Protein AF-A0A6N7AN14-F1 (afdb_monomer)

Secondary structure (DSSP, 8-state):
---S-SS-EEEEEEEEEEEEEETTEEEEEEEEEEEEEEEEE---SS-EEEEE-TTT--S--TTT-EEEEHHHHHHHHHHHT----EEEEPPPEEEEEEEEEEEEEE--

Nearest PDB structures (foldseek):
  1qyn-assembly1_C  TM=4.435E-01  e=6.051E+00  Escherichia coli
  7oha-assembly1_M  TM=3.543E-01  e=7.139E+00  Saccharomyces cerevisiae
  1ozb-assembly2_G  TM=2.746E-01  e=2.955E+00  Haemophilus influenzae
  1k3e-assembly2_B-2  TM=1.773E-01  e=4.593E+00  Escherichia coli O157:H7

Radius of gyration: 22.71 Å; Cα contacts (8 Å, |Δi|>4): 192; chains: 1; bounding box: 59×20×55 Å

Structure (mmCIF, N/CA/C/O backbone):
data_AF-A0A6N7AN14-F1
#
_entry.id   AF-A0A6N7AN14-F1
#
loop_
_atom_site.group_PDB
_atom_site.id
_atom_site.type_symbol
_atom_site.label_atom_id
_atom_site.label_alt_id
_atom_site.label_comp_id
_atom_site.label_asym_id
_atom_site.label_entity_id
_atom_site.label_seq_id
_atom_site.pdbx_PDB_ins_code
_atom_site.Cartn_x
_atom_site.Cartn_y
_atom_site.Cartn_z
_atom_site.occupancy
_atom_site.B_iso_or_equiv
_atom_site.auth_seq_id
_atom_site.auth_comp_id
_atom_site.auth_asym_id
_atom_site.auth_atom_id
_atom_site.pdbx_PDB_model_num
ATOM 1 N N . MET A 1 1 ? 16.913 10.770 -10.596 1.00 35.47 1 MET A N 1
ATOM 2 C CA . MET A 1 1 ? 15.940 9.722 -10.233 1.00 35.47 1 MET A CA 1
ATOM 3 C C . MET A 1 1 ? 14.591 10.394 -10.066 1.00 35.47 1 MET A C 1
ATOM 5 O O . MET A 1 1 ? 14.415 11.106 -9.089 1.00 35.47 1 MET A O 1
ATOM 9 N N . SER A 1 2 ? 13.683 10.256 -11.031 1.00 43.38 2 SER A N 1
ATOM 10 C CA . SER A 1 2 ? 12.261 10.515 -10.792 1.00 43.38 2 SER A CA 1
ATOM 11 C C . SER A 1 2 ? 11.681 9.216 -10.244 1.00 43.38 2 SER A C 1
ATOM 13 O O . SER A 1 2 ? 11.605 8.234 -10.979 1.00 43.38 2 SER A O 1
ATOM 15 N N . GLY A 1 3 ? 11.381 9.161 -8.947 1.00 50.69 3 GLY A N 1
ATOM 16 C CA . GLY A 1 3 ? 10.589 8.053 -8.412 1.00 50.69 3 GLY A CA 1
ATOM 17 C C . GLY A 1 3 ? 9.170 8.131 -8.974 1.00 50.69 3 GLY A C 1
ATOM 18 O O . GLY A 1 3 ? 8.677 9.236 -9.216 1.00 50.69 3 GLY A O 1
ATOM 19 N N . ALA A 1 4 ? 8.523 6.984 -9.188 1.00 55.62 4 ALA A N 1
ATOM 20 C CA . ALA A 1 4 ? 7.066 6.951 -9.220 1.00 55.62 4 ALA A CA 1
ATOM 21 C C . ALA A 1 4 ? 6.605 7.379 -7.828 1.00 55.62 4 ALA A C 1
ATOM 23 O O . ALA A 1 4 ? 6.753 6.639 -6.865 1.00 55.62 4 ALA A O 1
ATOM 24 N N . PHE A 1 5 ? 6.221 8.645 -7.718 1.00 58.09 5 PHE A N 1
ATOM 25 C CA . PHE A 1 5 ? 5.473 9.189 -6.587 1.00 58.09 5 PHE A CA 1
ATOM 26 C C . PHE A 1 5 ? 4.313 10.045 -7.109 1.00 58.09 5 PHE A C 1
ATOM 28 O O . PHE A 1 5 ? 3.835 10.945 -6.424 1.00 58.09 5 PHE A O 1
ATOM 35 N N . GLY A 1 6 ? 3.909 9.827 -8.364 1.00 59.03 6 GLY A N 1
ATOM 36 C CA . GLY A 1 6 ? 2.858 10.609 -9.008 1.00 59.03 6 GLY A CA 1
ATOM 37 C C . GLY A 1 6 ? 1.459 10.152 -8.607 1.00 59.03 6 GLY A C 1
ATOM 38 O O . GLY A 1 6 ? 0.559 10.983 -8.550 1.00 59.03 6 GLY A O 1
ATOM 39 N N . ASN A 1 7 ? 1.285 8.855 -8.323 1.00 71.19 7 ASN A N 1
ATOM 40 C CA . ASN A 1 7 ? -0.028 8.252 -8.098 1.00 71.19 7 ASN A CA 1
ATOM 41 C C . ASN A 1 7 ? 0.001 7.113 -7.060 1.00 71.19 7 ASN A C 1
ATOM 43 O O . ASN A 1 7 ? -0.755 6.147 -7.159 1.00 71.19 7 ASN A O 1
ATOM 47 N N . PHE A 1 8 ? 0.881 7.221 -6.062 1.00 82.06 8 PHE A N 1
ATOM 48 C CA . PHE A 1 8 ? 0.955 6.241 -4.986 1.00 82.06 8 PHE A CA 1
ATOM 49 C C . PHE A 1 8 ? -0.278 6.308 -4.075 1.00 82.06 8 PHE A C 1
ATOM 51 O O . PHE A 1 8 ? -0.876 7.366 -3.867 1.00 82.06 8 PHE A O 1
ATOM 58 N N . ALA A 1 9 ? -0.615 5.174 -3.471 1.00 86.44 9 ALA A N 1
ATOM 59 C CA . ALA A 1 9 ? -1.661 5.059 -2.469 1.00 86.44 9 ALA A CA 1
ATOM 60 C C . ALA A 1 9 ? -1.101 4.462 -1.173 1.00 86.44 9 ALA A C 1
ATOM 62 O O . ALA A 1 9 ? -0.298 3.527 -1.194 1.00 86.44 9 ALA A O 1
ATOM 63 N N . PHE A 1 10 ? -1.548 5.009 -0.041 1.00 91.06 10 PHE A N 1
ATOM 64 C CA . PHE A 1 10 ? -1.355 4.390 1.265 1.00 91.06 10 PHE A CA 1
ATOM 65 C C . PHE A 1 10 ? -2.450 3.361 1.500 1.00 91.06 10 PHE A C 1
ATOM 67 O O . PHE A 1 10 ? -3.635 3.665 1.343 1.00 91.06 10 PHE A O 1
ATOM 74 N N . TYR A 1 11 ? -2.055 2.183 1.956 1.00 93.62 11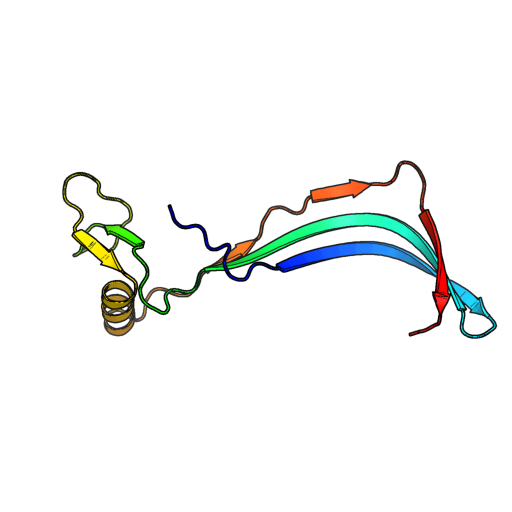 TYR A N 1
ATOM 75 C CA . TYR A 1 11 ? -2.975 1.150 2.394 1.00 93.62 11 TYR A CA 1
ATOM 76 C C . TYR A 1 11 ? -2.816 0.956 3.899 1.00 93.62 11 TYR A C 1
ATOM 78 O O . TYR A 1 11 ? -1.716 0.990 4.450 1.00 93.62 11 TYR A O 1
ATOM 86 N N . ALA A 1 12 ? -3.952 0.820 4.577 1.00 95.62 12 ALA A N 1
ATOM 87 C CA . ALA A 1 12 ? -4.017 0.565 6.005 1.00 95.62 12 ALA A CA 1
ATOM 88 C C . ALA A 1 12 ? -4.681 -0.791 6.232 1.00 95.62 12 ALA A C 1
ATOM 90 O O . ALA A 1 12 ? -5.801 -1.031 5.781 1.00 95.62 12 ALA A O 1
ATOM 91 N N . HIS A 1 13 ? -3.995 -1.651 6.977 1.00 96.31 13 HIS A N 1
ATOM 92 C CA . HIS A 1 13 ? -4.401 -3.020 7.278 1.00 96.31 13 HIS A CA 1
ATOM 93 C C . HIS A 1 13 ? -4.662 -3.139 8.781 1.00 96.31 13 HIS A C 1
ATOM 95 O O . HIS A 1 13 ? -3.748 -3.473 9.541 1.00 96.31 13 HIS A O 1
ATOM 101 N N . PRO A 1 14 ? -5.870 -2.791 9.258 1.00 96.06 14 PRO A N 1
ATOM 102 C CA . PRO A 1 14 ? -6.193 -2.874 10.673 1.00 96.06 14 PRO A CA 1
ATOM 103 C C . PRO A 1 14 ? -6.415 -4.326 11.100 1.00 96.06 14 PRO A C 1
ATOM 105 O O . PRO A 1 14 ? -7.197 -5.056 10.488 1.00 96.06 14 PRO A O 1
ATOM 108 N N . ARG A 1 15 ? -5.812 -4.725 12.221 1.00 97.38 15 ARG A N 1
ATOM 109 C CA . ARG A 1 15 ? -6.185 -5.947 12.937 1.00 97.38 15 ARG A CA 1
ATOM 110 C C . ARG A 1 15 ? -7.082 -5.581 14.108 1.00 97.38 15 ARG A C 1
ATOM 112 O O . ARG A 1 15 ? -6.630 -4.976 15.081 1.00 97.38 15 ARG A O 1
ATOM 119 N N . ALA A 1 16 ? -8.355 -5.951 14.022 1.00 96.81 16 ALA A N 1
ATOM 120 C CA . ALA A 1 16 ? -9.351 -5.610 15.029 1.00 96.81 16 ALA A CA 1
ATOM 121 C C . ALA A 1 16 ? -10.311 -6.768 15.322 1.00 96.81 16 ALA A C 1
ATOM 123 O O . ALA A 1 16 ? -10.581 -7.604 14.461 1.00 96.81 16 ALA A O 1
ATOM 124 N N . THR A 1 17 ? -10.867 -6.763 16.532 1.00 97.12 17 THR A N 1
ATOM 125 C CA . THR A 1 17 ? -12.043 -7.560 16.899 1.00 97.12 17 THR A CA 1
ATOM 126 C C . THR A 1 17 ? -13.281 -6.677 16.806 1.00 97.12 17 THR A C 1
ATOM 128 O O . THR A 1 17 ? -13.276 -5.560 17.322 1.00 97.12 17 THR A O 1
ATOM 131 N N . ILE A 1 18 ? -14.343 -7.175 16.175 1.00 96.25 18 ILE A N 1
ATOM 132 C CA . ILE A 1 18 ? -15.609 -6.453 16.003 1.00 96.25 18 ILE A CA 1
ATOM 133 C C . ILE A 1 18 ? -16.695 -7.172 16.804 1.00 96.25 18 ILE A C 1
ATOM 135 O O . ILE A 1 18 ? -16.890 -8.376 16.641 1.00 96.25 18 ILE A O 1
ATOM 139 N N . ILE A 1 19 ? -17.400 -6.434 17.662 1.00 96.81 19 ILE A N 1
ATOM 140 C CA . ILE A 1 19 ? -18.448 -6.957 18.542 1.00 96.81 19 ILE A CA 1
ATOM 141 C C . ILE A 1 19 ? -19.749 -6.187 18.275 1.00 96.81 19 ILE A C 1
ATOM 143 O O . ILE A 1 19 ? -19.800 -4.979 18.499 1.00 96.81 19 ILE A O 1
ATOM 147 N N . PRO A 1 20 ? -20.829 -6.841 17.816 1.00 95.69 20 PRO A N 1
ATOM 148 C CA . PRO A 1 20 ? -22.141 -6.207 17.741 1.00 95.69 20 PRO A CA 1
ATOM 149 C C . PRO A 1 20 ? -22.671 -5.899 19.146 1.00 95.69 20 PRO A C 1
ATOM 151 O O . PRO A 1 20 ? -22.754 -6.800 19.977 1.00 95.69 20 PRO A O 1
ATOM 154 N N . ILE A 1 21 ? -23.073 -4.652 19.401 1.00 94.56 21 ILE A N 1
ATOM 155 C CA . ILE A 1 21 ? -23.551 -4.209 20.727 1.00 94.56 21 ILE A CA 1
ATOM 156 C C . ILE A 1 21 ? -25.035 -3.799 20.739 1.00 94.56 21 ILE A C 1
ATOM 158 O O . ILE A 1 21 ? -25.535 -3.271 21.728 1.00 94.56 21 ILE A O 1
ATOM 162 N N . GLY A 1 22 ? -25.763 -4.084 19.655 1.00 89.06 22 GLY A N 1
ATOM 163 C CA . GLY A 1 22 ? -27.181 -3.743 19.491 1.00 89.06 22 GLY A CA 1
ATOM 164 C C . GLY A 1 22 ? -27.401 -2.371 18.846 1.00 89.06 22 GLY A C 1
ATOM 165 O O . GLY A 1 22 ? -26.461 -1.618 18.614 1.00 89.06 22 GLY A O 1
ATOM 166 N N . GLY A 1 23 ? -28.649 -2.066 18.475 1.00 86.25 23 GLY A N 1
ATOM 167 C CA . GLY A 1 23 ? -29.024 -0.742 17.952 1.00 86.25 23 GLY A CA 1
ATOM 168 C C . GLY A 1 23 ? -28.288 -0.295 16.678 1.00 86.25 23 GLY A C 1
ATOM 169 O O . GLY A 1 23 ? -28.057 0.896 16.516 1.00 86.25 23 GLY A O 1
ATOM 170 N N . ASN A 1 24 ? -27.904 -1.226 15.791 1.00 94.00 24 ASN A N 1
ATOM 171 C CA . ASN A 1 24 ? -27.055 -0.963 14.613 1.00 94.00 24 ASN A CA 1
ATOM 172 C C . ASN A 1 24 ? -25.669 -0.378 14.943 1.00 94.00 24 ASN A C 1
ATOM 174 O O . ASN A 1 24 ? -25.085 0.321 14.121 1.00 94.00 24 ASN A O 1
ATOM 178 N N . LEU A 1 25 ? -25.119 -0.698 16.116 1.00 96.88 25 LEU A N 1
ATOM 179 C CA . LEU A 1 2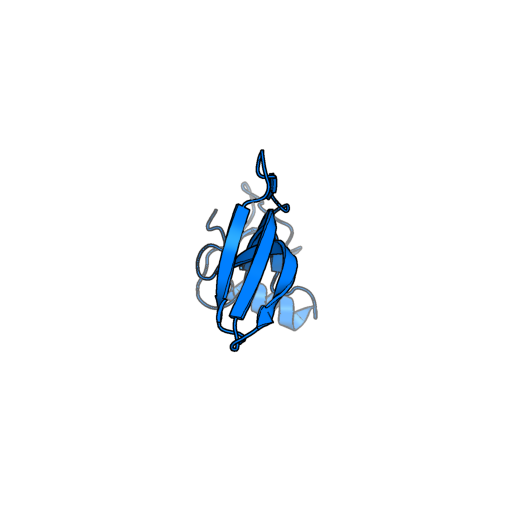5 ? -23.777 -0.294 16.523 1.00 96.88 25 LEU A CA 1
ATOM 180 C C . LEU A 1 25 ? -22.851 -1.500 16.687 1.00 96.88 25 LEU A C 1
ATOM 182 O O . LEU A 1 25 ? -23.261 -2.567 17.162 1.00 96.88 25 LEU A O 1
ATOM 186 N N . TRP A 1 26 ? -21.587 -1.301 16.326 1.00 97.31 26 TRP A N 1
ATOM 187 C CA . TRP A 1 26 ? -20.481 -2.231 16.534 1.00 97.31 26 TRP A CA 1
ATOM 188 C C . TRP A 1 26 ? -19.424 -1.585 17.438 1.00 97.31 26 TRP A C 1
ATOM 190 O O . TRP A 1 26 ? -19.003 -0.457 17.187 1.00 97.31 26 TRP A O 1
ATOM 200 N N . GLU A 1 27 ? -18.971 -2.299 18.470 1.00 97.31 27 GLU A N 1
ATOM 201 C CA . GLU A 1 27 ? -17.720 -1.988 19.170 1.00 97.31 27 GLU A CA 1
ATOM 202 C C . GLU A 1 27 ? -16.554 -2.567 18.360 1.00 97.31 27 GLU A C 1
ATOM 204 O O . GLU A 1 27 ? -16.546 -3.746 18.000 1.00 97.31 27 GLU A O 1
ATOM 209 N N . VAL A 1 28 ? -15.556 -1.734 18.084 1.00 96.94 28 VAL A N 1
ATOM 210 C CA . VAL A 1 28 ? -14.314 -2.106 17.411 1.00 96.94 28 VAL A CA 1
ATOM 211 C C . VAL A 1 28 ? -13.181 -2.037 18.425 1.00 96.94 28 VAL A C 1
ATOM 213 O O . VAL A 1 28 ? -12.955 -1.004 19.055 1.00 96.94 28 VAL A O 1
ATOM 216 N N . ILE A 1 29 ? -12.457 -3.145 18.568 1.00 97.56 29 ILE A N 1
ATOM 217 C CA . ILE A 1 29 ? -11.270 -3.274 19.414 1.00 97.56 29 ILE A CA 1
ATOM 218 C C . ILE A 1 29 ? -10.061 -3.438 18.488 1.00 97.56 29 ILE A C 1
ATOM 220 O O . ILE A 1 29 ? -9.768 -4.540 18.027 1.00 97.56 29 ILE A O 1
ATOM 224 N N . LEU A 1 30 ? -9.373 -2.338 18.196 1.00 97.38 30 LEU A N 1
ATOM 225 C CA . LEU A 1 30 ? -8.218 -2.274 17.302 1.00 97.38 30 LEU A CA 1
ATOM 226 C C . LEU A 1 30 ? -6.922 -2.628 18.049 1.00 97.38 30 LEU A C 1
ATOM 228 O O . LEU A 1 30 ? -6.629 -2.050 19.095 1.00 97.38 30 LEU A O 1
ATOM 232 N N . ILE A 1 31 ? -6.142 -3.566 17.510 1.00 97.56 31 ILE A N 1
ATOM 233 C CA . ILE A 1 31 ? -4.937 -4.127 18.146 1.00 97.56 31 ILE A CA 1
ATOM 234 C C . ILE A 1 31 ? -3.664 -3.542 17.524 1.00 97.56 31 ILE A C 1
ATOM 236 O O . ILE A 1 31 ? -2.755 -3.114 18.236 1.00 97.56 31 ILE A O 1
ATOM 240 N N . ASP A 1 32 ? -3.608 -3.506 16.196 1.00 97.75 32 ASP A N 1
ATOM 241 C CA . ASP A 1 32 ? -2.525 -2.903 15.424 1.00 97.75 32 ASP A CA 1
ATOM 242 C C . ASP A 1 32 ? -3.016 -2.466 14.043 1.00 97.75 32 ASP A C 1
ATOM 244 O O . ASP A 1 32 ? -4.120 -2.811 13.610 1.00 97.75 32 ASP A O 1
ATOM 248 N N . VAL A 1 33 ? -2.191 -1.655 13.384 1.00 97.69 33 VAL A N 1
ATOM 249 C CA . VAL A 1 33 ? -2.380 -1.243 11.995 1.00 97.69 33 VAL A CA 1
ATOM 250 C C . VAL A 1 33 ? -1.068 -1.452 11.255 1.00 97.69 33 VAL A C 1
ATOM 252 O O . VAL A 1 33 ? -0.021 -0.952 11.675 1.00 97.69 33 VAL A O 1
ATOM 255 N N . GLY A 1 34 ? -1.129 -2.196 10.156 1.00 97.56 34 GLY A N 1
ATOM 256 C CA . GLY A 1 34 ? -0.075 -2.216 9.150 1.00 97.56 34 GLY A CA 1
ATOM 257 C C . GLY A 1 34 ? -0.282 -1.093 8.140 1.00 97.56 34 GLY A C 1
ATOM 258 O O . GLY A 1 34 ? -1.414 -0.855 7.726 1.00 97.56 34 GLY A O 1
ATOM 259 N N . ILE A 1 35 ? 0.789 -0.403 7.758 1.00 96.44 35 ILE A N 1
ATOM 260 C CA . ILE A 1 35 ? 0.767 0.615 6.704 1.00 96.44 35 ILE A CA 1
ATOM 261 C C . ILE A 1 35 ? 1.815 0.261 5.657 1.00 96.44 35 ILE A C 1
ATOM 263 O O . ILE A 1 35 ? 2.980 0.043 5.995 1.00 96.44 35 ILE A O 1
ATOM 267 N N . ASP A 1 36 ? 1.404 0.237 4.400 1.00 94.75 36 ASP A N 1
ATOM 268 C CA . ASP A 1 36 ? 2.266 0.116 3.232 1.00 94.75 36 ASP A CA 1
ATOM 269 C C . ASP A 1 36 ? 1.867 1.136 2.160 1.00 94.75 36 ASP A C 1
ATOM 271 O O . ASP A 1 36 ? 0.803 1.765 2.193 1.00 94.75 36 ASP A O 1
ATOM 275 N N . ILE A 1 37 ? 2.792 1.353 1.235 1.00 91.38 37 ILE A N 1
ATOM 276 C CA . ILE A 1 37 ? 2.617 2.200 0.065 1.00 91.38 37 ILE A CA 1
ATOM 277 C C . ILE A 1 37 ? 2.647 1.295 -1.151 1.00 91.38 37 ILE A C 1
ATOM 279 O O . ILE A 1 37 ? 3.535 0.452 -1.278 1.00 91.38 37 ILE A O 1
ATOM 283 N N . PHE A 1 38 ? 1.715 1.520 -2.064 1.00 88.19 38 PHE A N 1
ATOM 284 C CA . PHE A 1 38 ? 1.751 0.935 -3.392 1.00 88.19 38 PHE A CA 1
ATOM 285 C C . PHE A 1 38 ? 1.756 2.042 -4.438 1.00 88.19 38 PHE A C 1
ATOM 287 O O . PHE A 1 38 ? 0.968 2.984 -4.357 1.00 88.19 38 PHE A O 1
ATOM 294 N N . ASP A 1 39 ? 2.644 1.912 -5.415 1.00 82.00 39 ASP A N 1
ATOM 295 C CA . ASP A 1 39 ? 2.674 2.741 -6.614 1.00 82.00 39 ASP A CA 1
ATOM 296 C C . ASP A 1 39 ? 2.819 1.845 -7.848 1.00 82.00 39 ASP A C 1
ATOM 298 O O . ASP A 1 39 ? 3.401 0.760 -7.787 1.00 82.00 39 ASP A O 1
ATOM 302 N N . VAL A 1 40 ? 2.304 2.303 -8.980 1.00 79.06 40 VAL A N 1
ATOM 303 C CA . VAL A 1 40 ? 2.553 1.696 -10.282 1.00 79.06 40 VAL A CA 1
ATOM 304 C C . VAL A 1 40 ? 3.515 2.608 -11.029 1.00 79.06 40 VAL A C 1
ATOM 306 O O . VAL A 1 40 ? 3.160 3.704 -11.457 1.00 79.06 40 VAL A O 1
ATOM 309 N N . PHE A 1 41 ? 4.752 2.147 -11.216 1.00 76.50 41 PHE A N 1
ATOM 310 C CA . PHE A 1 41 ? 5.683 2.816 -12.115 1.00 76.50 41 PHE A CA 1
ATOM 311 C C . PHE A 1 41 ? 5.276 2.503 -13.559 1.00 76.50 41 PHE A C 1
ATOM 313 O O . PHE A 1 41 ? 5.616 1.445 -14.095 1.00 76.50 41 PHE A O 1
ATOM 320 N N . GLU A 1 42 ? 4.526 3.418 -14.169 1.00 73.81 42 GLU A N 1
ATOM 321 C CA . GLU A 1 42 ? 4.096 3.328 -15.564 1.00 73.81 42 GLU A CA 1
ATOM 322 C C . GLU A 1 42 ? 5.131 3.925 -16.522 1.00 73.81 42 GLU A C 1
ATOM 324 O O . GLU A 1 42 ? 5.622 5.037 -16.319 1.00 73.81 42 GLU A O 1
ATOM 329 N N . PHE A 1 43 ? 5.398 3.238 -17.634 1.00 74.00 43 PHE A N 1
ATOM 330 C CA . PHE A 1 43 ? 6.264 3.759 -18.703 1.00 74.00 43 PHE A CA 1
ATOM 331 C C . PHE A 1 43 ? 5.466 4.504 -19.785 1.00 74.00 43 PHE A C 1
ATOM 333 O O . PHE A 1 43 ? 5.669 4.303 -20.985 1.00 74.00 43 PHE A O 1
ATOM 340 N N . ASN A 1 44 ? 4.549 5.378 -19.364 1.00 68.94 44 ASN A N 1
ATOM 341 C CA . ASN A 1 44 ? 3.681 6.176 -20.237 1.00 68.94 44 ASN A CA 1
ATOM 342 C C . ASN A 1 44 ? 4.078 7.667 -20.241 1.00 68.94 44 ASN A C 1
ATOM 344 O O . ASN A 1 44 ? 4.697 8.166 -19.305 1.00 68.94 44 ASN A O 1
ATOM 348 N N . GLY A 1 45 ? 3.728 8.407 -21.298 1.00 72.12 45 GLY A N 1
ATOM 349 C CA . GLY A 1 45 ? 4.043 9.843 -21.417 1.00 72.12 45 GLY A CA 1
ATOM 350 C C . GLY A 1 45 ? 5.524 10.150 -21.687 1.00 72.12 45 GLY A C 1
ATOM 351 O O . GLY A 1 45 ? 6.291 9.252 -22.020 1.00 72.12 45 GLY A O 1
ATOM 352 N N . ASP A 1 46 ? 5.931 11.420 -21.578 1.00 75.25 46 ASP A N 1
ATOM 353 C CA . ASP A 1 46 ? 7.328 11.844 -21.775 1.00 75.25 46 ASP A CA 1
ATOM 354 C C . ASP A 1 46 ? 8.077 11.872 -20.434 1.00 75.25 46 ASP A C 1
ATOM 356 O O . ASP A 1 46 ? 7.979 12.821 -19.655 1.00 75.25 46 ASP A O 1
ATOM 360 N N . GLN A 1 47 ? 8.801 10.792 -20.139 1.00 76.19 47 GLN A N 1
ATOM 361 C CA . GLN A 1 47 ? 9.639 10.668 -18.949 1.00 76.19 47 GLN A CA 1
ATOM 362 C C . GLN A 1 47 ? 11.053 10.268 -19.353 1.00 76.19 47 GLN A C 1
ATOM 364 O O . GLN A 1 47 ? 11.250 9.366 -20.169 1.00 76.19 47 GLN A O 1
ATOM 369 N N . TRP A 1 48 ? 12.050 10.909 -18.740 1.00 78.12 48 TRP A N 1
ATOM 370 C CA . TRP A 1 48 ? 13.442 10.488 -18.849 1.00 78.12 48 TRP A CA 1
ATOM 371 C C . TRP A 1 48 ? 13.733 9.340 -17.876 1.00 78.12 48 TRP A C 1
ATOM 373 O O . TRP A 1 48 ? 13.627 9.504 -16.663 1.00 78.12 48 TRP A O 1
ATOM 383 N N . LEU A 1 49 ? 14.147 8.195 -18.418 1.00 76.25 49 LEU A N 1
ATOM 384 C CA . LEU A 1 49 ? 14.416 6.959 -17.674 1.00 76.25 49 LEU A CA 1
ATOM 385 C C . LEU A 1 49 ? 15.896 6.786 -17.292 1.00 76.25 49 LEU A C 1
ATOM 387 O O . LEU A 1 49 ? 16.256 5.867 -16.556 1.00 76.25 49 LEU A O 1
ATOM 391 N N . GLY A 1 50 ? 16.772 7.669 -17.777 1.00 76.44 50 GLY A N 1
ATOM 392 C CA . GLY A 1 50 ? 18.215 7.617 -17.542 1.00 76.44 50 GLY A CA 1
ATOM 393 C C . GLY A 1 50 ? 19.027 7.450 -18.826 1.00 76.44 50 GLY A C 1
ATOM 394 O O . GLY A 1 50 ? 18.514 7.600 -19.936 1.00 76.44 50 GLY A O 1
ATOM 395 N N . ASN A 1 51 ? 20.321 7.177 -18.662 1.00 80.94 51 ASN A N 1
ATOM 396 C CA . ASN A 1 51 ? 21.232 6.872 -19.765 1.00 80.94 51 ASN A CA 1
ATOM 397 C C . ASN A 1 51 ? 21.485 5.369 -19.783 1.00 80.94 51 ASN A C 1
ATOM 399 O O . ASN A 1 51 ? 22.145 4.875 -18.875 1.00 80.94 51 ASN A O 1
ATOM 403 N N . TRP A 1 52 ? 20.918 4.632 -20.736 1.00 82.75 52 TRP A N 1
ATOM 404 C CA . TRP A 1 52 ? 21.006 3.162 -20.773 1.00 82.75 52 TRP A CA 1
ATOM 405 C C . TRP A 1 52 ? 21.770 2.703 -22.010 1.00 82.75 52 TRP A C 1
ATOM 407 O O . TRP A 1 52 ? 21.949 3.473 -22.956 1.00 82.75 52 TRP A O 1
ATOM 417 N N . ASN A 1 53 ? 22.209 1.447 -22.026 1.00 77.69 53 ASN A N 1
ATOM 418 C CA . ASN A 1 53 ? 22.751 0.860 -23.247 1.00 77.69 53 ASN A CA 1
ATOM 419 C C . ASN A 1 53 ? 21.613 0.671 -24.281 1.00 77.69 53 ASN A C 1
ATOM 421 O O . ASN A 1 53 ? 20.672 -0.067 -23.991 1.00 77.69 53 ASN A O 1
ATOM 425 N N . PRO A 1 54 ? 21.665 1.298 -25.475 1.00 69.06 54 PRO A N 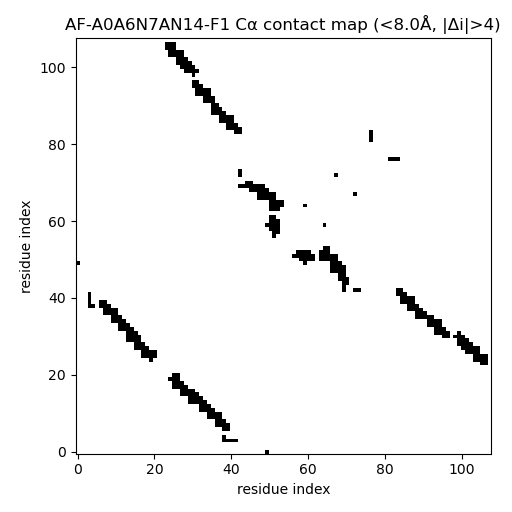1
ATOM 426 C CA . PRO A 1 54 ? 20.599 1.182 -26.476 1.00 69.06 54 PRO A CA 1
ATOM 427 C C . PRO A 1 54 ? 20.428 -0.223 -27.065 1.00 69.06 54 PRO A C 1
ATOM 429 O O . PRO A 1 54 ? 19.359 -0.519 -27.597 1.00 69.06 54 PRO A O 1
ATOM 432 N N . GLU A 1 55 ? 21.464 -1.062 -27.020 1.00 71.75 55 GLU A N 1
ATOM 433 C CA . GLU A 1 55 ? 21.428 -2.409 -27.595 1.00 71.75 55 GLU A CA 1
ATOM 434 C C . GLU A 1 55 ? 20.809 -3.414 -26.622 1.00 71.75 55 GLU A C 1
ATOM 436 O O . GLU A 1 55 ? 19.955 -4.210 -27.011 1.00 71.75 55 GLU A O 1
ATOM 441 N N . THR A 1 56 ? 21.206 -3.357 -25.347 1.00 69.81 56 THR A N 1
ATOM 442 C CA . THR A 1 56 ? 20.778 -4.334 -24.333 1.00 69.81 56 THR A CA 1
ATOM 443 C C . THR A 1 56 ? 19.618 -3.852 -23.465 1.00 69.81 56 THR A C 1
ATOM 445 O O . THR A 1 56 ? 18.952 -4.672 -22.840 1.00 69.81 56 THR A O 1
ATOM 448 N N . MET A 1 57 ? 19.342 -2.543 -23.434 1.00 68.00 57 MET A N 1
ATOM 449 C C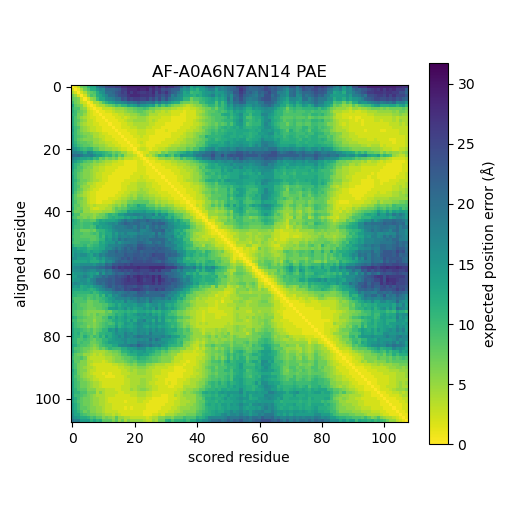A . MET A 1 57 ? 18.408 -1.901 -22.494 1.00 68.00 57 MET A CA 1
ATOM 450 C C . MET A 1 57 ? 18.695 -2.224 -21.022 1.00 68.00 57 MET A C 1
ATOM 452 O O . MET A 1 57 ? 17.815 -2.135 -20.167 1.00 68.00 57 MET A O 1
ATOM 456 N N . GLU A 1 58 ? 19.939 -2.584 -20.717 1.00 67.88 58 GLU A N 1
ATOM 457 C CA . GLU A 1 58 ? 20.421 -2.741 -19.352 1.00 67.88 58 GLU A CA 1
ATOM 458 C C . GLU A 1 58 ? 20.687 -1.360 -18.750 1.00 67.88 58 GLU A C 1
ATOM 460 O O . GLU A 1 58 ? 20.988 -0.414 -19.484 1.00 67.88 58 GLU A O 1
ATOM 465 N N . GLY A 1 59 ? 20.517 -1.269 -17.425 1.00 64.75 59 GLY A N 1
ATOM 466 C CA . GLY A 1 59 ? 20.393 -0.042 -16.634 1.00 64.75 59 GLY A CA 1
ATOM 467 C C . GLY A 1 59 ? 21.533 0.988 -16.752 1.00 64.75 59 GLY A C 1
ATOM 468 O O . GLY A 1 59 ? 22.309 0.993 -17.703 1.00 64.75 59 GLY A O 1
ATOM 469 N N . PRO A 1 60 ? 21.626 1.944 -15.812 1.00 63.84 60 PRO A N 1
ATOM 470 C CA . PRO A 1 60 ? 22.337 3.193 -16.051 1.00 63.84 60 PRO A CA 1
ATOM 471 C C . PRO A 1 60 ? 23.809 2.984 -16.439 1.00 63.84 60 PRO A C 1
ATOM 473 O O . PRO A 1 60 ? 24.639 2.588 -15.625 1.00 63.84 60 PRO A O 1
ATOM 476 N N . ASN A 1 61 ? 24.130 3.319 -17.687 1.00 69.62 61 ASN A N 1
ATOM 477 C CA . ASN A 1 61 ? 25.474 3.376 -18.234 1.00 69.62 61 ASN A CA 1
ATOM 478 C C . ASN A 1 61 ? 25.872 4.851 -18.361 1.00 69.62 61 ASN A C 1
ATOM 480 O O . ASN A 1 61 ? 25.566 5.533 -19.338 1.00 69.62 61 ASN A O 1
ATOM 484 N N . MET A 1 62 ? 26.535 5.361 -17.327 1.00 63.94 62 MET A N 1
ATOM 485 C CA . MET A 1 62 ? 26.845 6.788 -17.192 1.00 63.94 62 MET A CA 1
ATOM 486 C C . MET A 1 62 ? 27.938 7.281 -18.154 1.00 63.94 62 MET A C 1
ATOM 488 O O . MET A 1 62 ? 28.071 8.488 -18.333 1.00 63.94 62 MET A O 1
ATOM 492 N N . LEU A 1 63 ? 28.715 6.373 -18.756 1.00 68.56 63 LEU A N 1
ATOM 493 C CA . LEU A 1 63 ? 29.862 6.706 -19.609 1.00 68.56 63 LEU A CA 1
ATOM 494 C C . LEU A 1 63 ? 29.562 6.539 -21.105 1.00 68.56 63 LEU A C 1
ATOM 496 O O . LEU A 1 63 ? 30.127 7.269 -21.915 1.00 68.56 63 LEU A O 1
ATOM 500 N N . SER A 1 64 ? 28.679 5.606 -21.480 1.00 71.75 64 SER A N 1
ATOM 501 C CA . SER A 1 64 ? 28.327 5.337 -22.885 1.00 71.75 64 SER A CA 1
ATOM 502 C C . SER A 1 64 ? 26.843 5.041 -23.132 1.00 71.75 64 SER A C 1
ATOM 504 O O . SER A 1 64 ? 26.465 4.644 -24.233 1.00 71.75 64 SER A O 1
ATOM 506 N N . GLY A 1 65 ? 25.979 5.248 -22.138 1.00 73.06 65 GLY A N 1
ATOM 507 C CA . GLY A 1 65 ? 24.535 5.121 -22.306 1.00 73.06 65 GLY A CA 1
ATOM 508 C C . GLY A 1 65 ? 23.935 6.280 -23.100 1.00 73.06 65 GLY A C 1
ATOM 509 O O . GLY A 1 65 ? 24.419 7.411 -23.054 1.00 73.06 65 GLY A O 1
ATOM 510 N N . CYS A 1 66 ? 22.844 6.019 -23.814 1.00 76.12 66 CY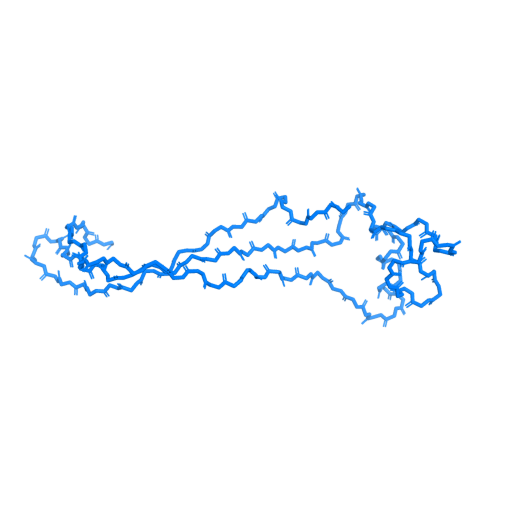S A N 1
ATOM 511 C CA . CYS A 1 66 ? 22.097 7.044 -24.529 1.00 76.12 66 CYS A CA 1
ATOM 512 C C . CYS A 1 66 ? 20.879 7.495 -23.717 1.00 76.12 66 CYS A C 1
ATOM 514 O O . CYS A 1 66 ? 20.332 6.732 -22.918 1.00 76.12 66 CYS A O 1
ATOM 516 N N . LYS A 1 67 ? 20.430 8.738 -23.939 1.00 76.88 67 LYS A N 1
ATOM 517 C CA . LYS A 1 67 ? 19.220 9.267 -23.300 1.00 76.88 67 LYS A CA 1
ATOM 518 C C . LYS A 1 67 ? 18.028 8.380 -23.662 1.00 76.88 67 LYS A C 1
ATOM 520 O O . LYS A 1 67 ? 17.591 8.365 -24.823 1.00 76.88 67 LYS A O 1
ATOM 525 N N . MET A 1 68 ? 17.506 7.688 -22.657 1.00 77.38 68 MET A N 1
ATOM 526 C CA . MET A 1 68 ? 16.316 6.861 -22.755 1.00 77.38 68 MET A CA 1
ATOM 527 C C . MET A 1 68 ? 15.128 7.585 -22.154 1.00 77.38 68 MET A C 1
ATOM 529 O O . MET A 1 68 ? 15.205 8.166 -21.072 1.00 77.38 68 MET A O 1
ATOM 533 N N . GLY A 1 69 ? 14.022 7.537 -22.878 1.00 78.81 69 GLY A N 1
ATOM 534 C CA . GLY A 1 69 ? 12.720 7.911 -22.363 1.00 78.81 69 GLY A CA 1
ATOM 535 C C . GLY A 1 69 ? 11.695 6.848 -22.714 1.00 78.81 69 GLY A C 1
ATOM 536 O O . GLY A 1 69 ? 12.002 5.901 -23.449 1.00 78.81 69 GLY A O 1
ATOM 537 N N . ASN A 1 70 ? 10.484 7.031 -22.203 1.00 81.62 70 ASN A N 1
ATOM 538 C CA . ASN A 1 70 ? 9.375 6.096 -22.384 1.00 81.62 70 ASN A CA 1
ATOM 539 C C . ASN A 1 70 ? 9.116 5.754 -23.855 1.00 81.62 70 ASN A C 1
ATOM 541 O O . ASN A 1 70 ? 8.899 4.590 -24.167 1.00 81.62 70 ASN A O 1
ATOM 545 N N . GLU A 1 71 ? 9.241 6.708 -24.783 1.00 83.25 71 GLU A N 1
ATOM 546 C CA . GLU A 1 71 ? 9.092 6.447 -26.224 1.00 83.25 71 GLU A CA 1
ATOM 547 C C . GLU A 1 71 ? 10.030 5.328 -26.717 1.00 83.25 71 GLU A C 1
ATOM 549 O O . GLU A 1 71 ? 9.586 4.329 -27.286 1.00 83.25 71 GLU A O 1
ATOM 554 N N . LYS A 1 72 ? 11.337 5.452 -26.451 1.00 81.44 72 LYS A N 1
ATOM 555 C CA . LYS A 1 72 ? 12.341 4.465 -26.882 1.00 81.44 72 LYS A CA 1
ATOM 556 C C . LYS A 1 72 ? 12.169 3.127 -26.170 1.00 81.44 72 LYS A C 1
ATOM 558 O O . LYS A 1 72 ? 12.332 2.079 -26.796 1.00 81.44 72 LYS A O 1
ATOM 563 N N . TYR A 1 73 ? 11.826 3.163 -24.882 1.00 81.62 73 TYR A N 1
ATOM 564 C CA . TYR A 1 73 ? 11.525 1.963 -24.107 1.00 81.62 73 TYR A CA 1
ATOM 565 C C . TYR A 1 73 ? 10.306 1.223 -24.675 1.00 81.62 73 TYR A C 1
ATOM 567 O O . TYR A 1 73 ? 10.372 0.017 -24.895 1.00 81.62 73 TYR A O 1
ATOM 575 N N . ASN A 1 74 ? 9.234 1.940 -25.016 1.00 83.06 74 ASN A N 1
ATOM 576 C CA . ASN A 1 74 ? 8.013 1.364 -25.577 1.00 83.06 74 ASN A CA 1
ATOM 577 C C . ASN A 1 74 ? 8.232 0.788 -26.982 1.00 83.06 74 ASN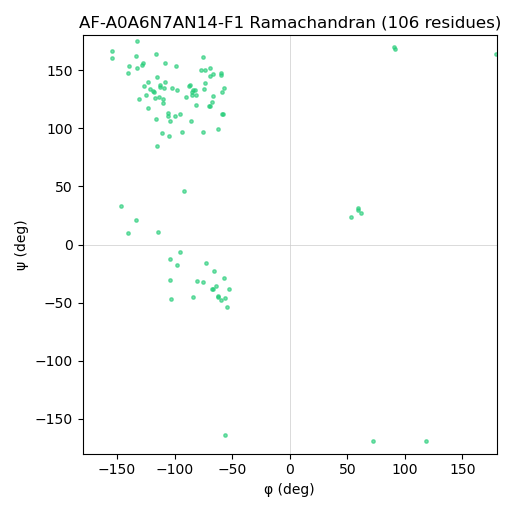 A C 1
ATOM 579 O O . ASN A 1 74 ? 7.736 -0.300 -27.289 1.00 83.06 74 ASN A O 1
ATOM 583 N N . ILE A 1 75 ? 9.047 1.443 -27.818 1.00 85.81 75 ILE A N 1
ATOM 584 C CA . ILE A 1 75 ? 9.474 0.879 -29.108 1.00 85.81 75 ILE A CA 1
ATOM 585 C C . ILE A 1 75 ? 10.231 -0.435 -28.887 1.00 85.81 75 ILE A C 1
ATOM 587 O O . ILE A 1 75 ? 9.927 -1.436 -29.536 1.00 85.81 75 ILE A O 1
ATOM 591 N N . TRP A 1 76 ? 11.188 -0.474 -27.960 1.00 84.31 76 TRP A N 1
ATOM 592 C CA . TRP A 1 76 ? 11.911 -1.706 -27.650 1.00 84.31 76 TRP A CA 1
ATOM 593 C C . TRP A 1 76 ? 10.984 -2.799 -27.098 1.00 84.31 76 TRP A C 1
ATOM 595 O O . TRP A 1 76 ? 11.028 -3.928 -27.592 1.00 84.31 76 TRP A O 1
ATOM 605 N N . ARG A 1 77 ? 10.088 -2.458 -26.163 1.00 84.69 77 ARG A N 1
ATOM 606 C CA . ARG A 1 77 ? 9.082 -3.358 -25.575 1.00 84.69 77 ARG A CA 1
ATOM 607 C C . ARG A 1 77 ? 8.200 -3.996 -26.644 1.00 84.69 77 ARG A C 1
ATOM 609 O O . ARG A 1 77 ? 8.034 -5.214 -26.639 1.00 84.69 77 ARG A O 1
ATOM 616 N N . SER A 1 78 ? 7.700 -3.206 -27.598 1.00 86.00 78 SER A N 1
ATOM 617 C CA . SER A 1 78 ? 6.864 -3.711 -28.699 1.00 86.00 78 SER A CA 1
ATOM 618 C C . SER A 1 78 ? 7.609 -4.672 -29.634 1.00 86.00 78 SER A C 1
ATOM 620 O O . SER A 1 78 ? 7.027 -5.653 -30.086 1.00 86.00 78 SER A O 1
ATOM 622 N N . ARG A 1 79 ? 8.905 -4.438 -29.885 1.00 87.94 79 ARG A N 1
ATOM 623 C CA . ARG A 1 79 ? 9.737 -5.295 -30.751 1.00 87.94 79 ARG A CA 1
ATOM 624 C C . ARG A 1 79 ? 10.139 -6.615 -30.100 1.00 87.94 79 ARG A C 1
ATOM 626 O O . ARG A 1 79 ? 10.311 -7.602 -30.804 1.00 87.94 79 ARG A O 1
ATOM 633 N N . HIS A 1 80 ? 10.315 -6.626 -28.782 1.00 83.88 80 HIS A N 1
ATOM 634 C CA . HIS A 1 80 ? 10.846 -7.787 -28.062 1.00 83.88 80 HIS A CA 1
ATOM 635 C C . HIS A 1 80 ? 9.773 -8.569 -27.298 1.00 83.88 80 HIS A C 1
ATOM 637 O O . HIS A 1 80 ? 10.062 -9.663 -26.820 1.00 83.88 80 HIS A O 1
ATOM 643 N N . GLY A 1 81 ? 8.561 -8.020 -27.147 1.00 83.12 81 GLY A N 1
ATOM 644 C CA . GLY A 1 81 ? 7.506 -8.615 -26.320 1.00 83.12 81 GLY A CA 1
ATOM 645 C C . GLY A 1 81 ? 7.898 -8.716 -24.841 1.00 83.12 81 GLY A C 1
ATOM 646 O O . GLY A 1 81 ? 7.457 -9.627 -24.145 1.00 83.12 81 GLY A O 1
ATOM 647 N N . ARG A 1 82 ? 8.781 -7.825 -24.371 1.00 80.69 82 ARG A N 1
ATOM 648 C CA . ARG A 1 82 ? 9.379 -7.828 -23.025 1.00 80.69 82 ARG A CA 1
ATOM 649 C C . ARG A 1 82 ? 9.207 -6.471 -22.353 1.00 80.69 82 ARG A C 1
ATOM 651 O O . ARG A 1 82 ? 9.126 -5.458 -23.036 1.00 80.69 82 ARG A O 1
ATOM 658 N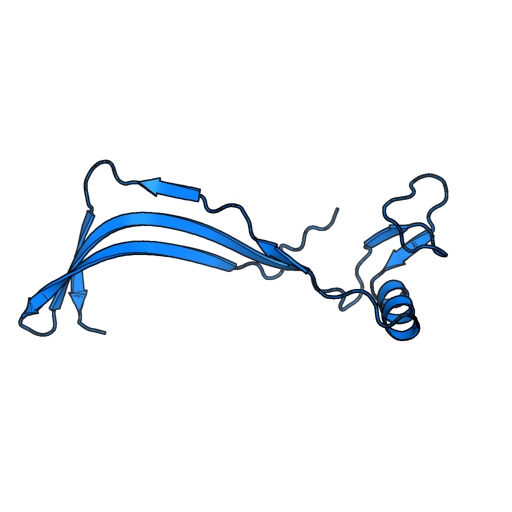 N . GLY A 1 83 ? 9.241 -6.447 -21.023 1.00 79.00 83 GLY A N 1
ATOM 659 C CA . GLY A 1 83 ? 9.025 -5.231 -20.231 1.00 79.00 83 GLY A CA 1
ATOM 660 C C . GLY A 1 83 ? 7.559 -5.035 -19.838 1.00 79.00 83 GLY A C 1
ATOM 661 O O . GLY A 1 83 ? 6.671 -5.741 -20.319 1.00 79.00 83 GLY A O 1
ATOM 662 N N . GLY A 1 84 ? 7.308 -4.097 -18.932 1.00 77.19 84 GLY A N 1
ATOM 663 C CA . GLY A 1 84 ? 6.021 -3.937 -18.260 1.00 77.19 84 GLY A CA 1
ATOM 664 C C . GLY A 1 84 ? 6.055 -2.788 -17.269 1.00 77.19 84 GLY A C 1
ATOM 665 O O . GLY A 1 84 ? 7.137 -2.334 -16.907 1.00 77.19 84 GLY A O 1
ATOM 666 N N . ASP A 1 85 ? 4.881 -2.339 -16.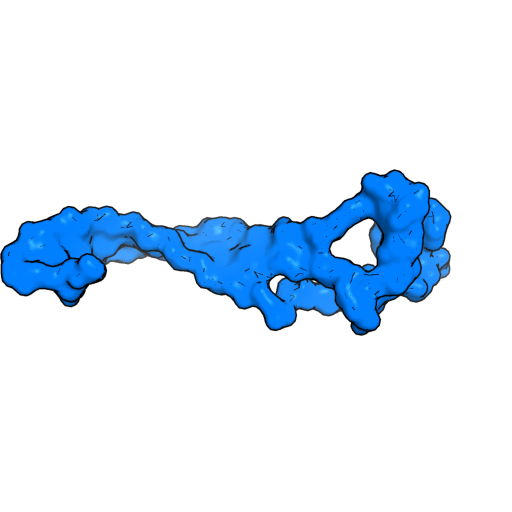844 1.00 78.44 85 ASP A N 1
ATOM 667 C CA . ASP A 1 85 ? 4.777 -1.430 -15.705 1.00 78.44 85 ASP A CA 1
ATOM 668 C C . ASP A 1 85 ? 5.149 -2.196 -14.433 1.00 78.44 85 ASP A C 1
ATOM 670 O O . ASP A 1 85 ? 4.887 -3.401 -14.324 1.00 78.44 85 ASP A O 1
ATOM 674 N N . PHE A 1 86 ? 5.791 -1.516 -13.486 1.00 78.88 86 PHE A N 1
ATOM 675 C CA . PHE A 1 86 ? 6.252 -2.154 -12.257 1.00 78.88 86 PHE A CA 1
ATOM 676 C C . PHE A 1 86 ? 5.368 -1.744 -11.085 1.00 78.88 86 PHE A C 1
ATOM 678 O O . PHE A 1 86 ? 5.414 -0.581 -10.679 1.00 78.88 86 PHE A O 1
ATOM 685 N N . PRO A 1 87 ? 4.596 -2.677 -10.500 1.00 80.94 87 PRO A N 1
ATOM 686 C CA . PRO A 1 87 ? 4.013 -2.444 -9.194 1.00 80.94 87 PRO A CA 1
ATOM 687 C C . PRO A 1 87 ? 5.141 -2.407 -8.159 1.00 80.94 87 PRO A C 1
ATOM 689 O O . PRO A 1 87 ? 5.930 -3.348 -8.037 1.00 80.94 87 PRO A O 1
ATOM 692 N N . VAL A 1 88 ? 5.228 -1.305 -7.429 1.00 82.69 88 VAL A N 1
ATOM 693 C CA . VAL A 1 88 ? 6.187 -1.092 -6.352 1.00 82.69 88 VAL A CA 1
ATOM 694 C C . VAL A 1 88 ? 5.418 -1.091 -5.045 1.00 82.69 88 VAL A C 1
ATOM 696 O O . VAL A 1 88 ? 4.522 -0.275 -4.845 1.00 82.69 88 VAL A O 1
ATOM 699 N N . TYR A 1 89 ? 5.794 -2.000 -4.155 1.00 86.44 89 TYR A N 1
ATOM 700 C CA . TYR A 1 89 ? 5.294 -2.049 -2.789 1.00 86.44 89 TYR A CA 1
ATOM 701 C C . TYR A 1 89 ? 6.404 -1.604 -1.844 1.00 86.44 89 TYR A C 1
ATOM 703 O O . TYR A 1 89 ? 7.566 -1.979 -2.027 1.00 86.44 89 TYR A O 1
ATOM 711 N N . SER A 1 90 ? 6.056 -0.825 -0.826 1.00 89.50 90 SER A N 1
ATOM 712 C CA . SER A 1 90 ? 6.921 -0.700 0.340 1.00 89.50 90 SER A CA 1
ATOM 713 C C . SER A 1 90 ? 6.824 -1.956 1.200 1.00 89.50 90 SER A C 1
ATOM 715 O O . SER A 1 90 ? 5.829 -2.681 1.166 1.00 89.50 90 SER A O 1
ATOM 717 N N . ASP A 1 91 ? 7.814 -2.155 2.063 1.00 94.19 91 ASP A N 1
ATOM 718 C CA . ASP A 1 91 ? 7.645 -3.077 3.179 1.00 94.19 91 ASP A CA 1
ATOM 719 C C . ASP A 1 91 ? 6.476 -2.624 4.067 1.00 94.19 91 ASP A C 1
ATOM 721 O O . ASP A 1 91 ? 6.241 -1.423 4.258 1.00 94.19 91 ASP A O 1
ATOM 725 N N . LEU A 1 92 ? 5.758 -3.592 4.639 1.00 95.00 92 LEU A N 1
ATOM 726 C CA . LEU A 1 92 ? 4.692 -3.329 5.598 1.00 95.00 92 LEU A CA 1
ATOM 727 C C . LEU A 1 92 ? 5.288 -2.816 6.909 1.00 95.00 92 LEU A C 1
ATOM 729 O O . LEU A 1 92 ? 6.022 -3.529 7.602 1.00 95.00 92 LEU A O 1
ATOM 733 N N . LYS A 1 93 ? 4.920 -1.598 7.308 1.00 97.25 93 LYS A N 1
ATOM 734 C CA . LYS A 1 93 ? 5.271 -1.067 8.622 1.00 97.25 93 LYS A CA 1
ATOM 735 C C . LYS A 1 93 ? 4.137 -1.311 9.606 1.00 97.25 93 LYS A C 1
ATOM 737 O O . LYS A 1 93 ? 3.081 -0.691 9.527 1.00 97.25 93 LYS A O 1
ATOM 742 N N . MET A 1 94 ? 4.387 -2.181 10.579 1.00 97.56 94 MET A N 1
ATOM 743 C CA . MET A 1 94 ? 3.443 -2.438 11.665 1.00 97.56 94 MET A CA 1
ATOM 744 C C . MET A 1 94 ? 3.564 -1.393 12.773 1.00 97.56 94 MET A C 1
ATOM 746 O O . MET A 1 94 ? 4.663 -1.113 13.262 1.00 97.56 94 MET A O 1
ATOM 750 N N . HIS A 1 95 ? 2.421 -0.874 13.215 1.00 96.12 95 HIS A N 1
ATOM 751 C CA . HIS A 1 95 ? 2.281 -0.130 14.458 1.00 96.12 95 HIS A CA 1
ATOM 752 C C . HIS A 1 95 ? 1.349 -0.886 15.407 1.00 96.12 95 HIS A C 1
ATOM 754 O O . HIS A 1 95 ? 0.136 -0.938 15.201 1.00 96.12 95 HIS A O 1
ATOM 760 N N . THR A 1 96 ? 1.924 -1.472 16.456 1.00 95.69 96 THR A N 1
ATOM 761 C CA . THR A 1 96 ? 1.161 -2.107 17.533 1.00 95.69 96 THR A CA 1
ATOM 762 C C . THR A 1 96 ? 0.870 -1.097 18.628 1.00 95.69 96 THR A C 1
ATOM 764 O O . THR A 1 96 ? 1.786 -0.461 19.153 1.00 95.69 96 THR A O 1
ATOM 767 N N . PHE A 1 97 ? -0.402 -0.969 19.003 1.00 93.31 97 PHE A N 1
ATOM 768 C CA . PHE A 1 97 ? -0.777 -0.089 20.101 1.00 93.31 97 PHE A CA 1
ATOM 769 C C . PHE A 1 97 ? -0.359 -0.713 21.441 1.00 93.31 97 PHE A C 1
ATOM 771 O O . PHE A 1 97 ? -0.578 -1.908 21.648 1.00 93.31 97 PHE A O 1
ATOM 778 N N . PRO A 1 98 ? 0.178 0.070 22.399 1.00 95.62 98 PRO A N 1
ATOM 779 C CA . PRO A 1 98 ? 0.523 -0.445 23.728 1.00 95.62 98 PRO A CA 1
ATOM 780 C C . PRO A 1 98 ? -0.661 -1.090 24.462 1.00 95.62 98 PRO A C 1
ATOM 782 O O . PRO A 1 98 ? -0.481 -1.971 25.300 1.00 95.62 98 PRO A O 1
ATOM 785 N N . LYS A 1 99 ? -1.880 -0.631 24.161 1.00 96.44 99 LYS A N 1
ATOM 786 C CA . LYS A 1 99 ? -3.151 -1.216 24.592 1.00 96.44 99 LYS A CA 1
ATOM 787 C C . LYS A 1 99 ? -4.144 -1.137 23.430 1.00 96.44 99 LYS A C 1
ATOM 789 O O . LYS A 1 99 ? -4.085 -0.151 22.696 1.00 96.44 99 LYS A O 1
ATOM 794 N N . PRO A 1 100 ? -5.071 -2.102 23.286 1.00 96.31 100 PRO A N 1
ATOM 795 C CA . PRO A 1 100 ? -6.075 -2.037 22.234 1.00 96.31 100 PRO A CA 1
ATOM 796 C C . PRO A 1 100 ? -6.909 -0.755 22.311 1.00 96.31 100 PRO A C 1
ATOM 798 O O . PRO A 1 100 ? -7.375 -0.375 23.390 1.00 96.31 100 PRO A O 1
ATOM 801 N N . VAL A 1 101 ? -7.109 -0.110 21.164 1.00 96.88 101 VAL A N 1
ATOM 802 C CA . VAL A 1 101 ? -7.947 1.086 21.028 1.00 96.88 101 VAL A CA 1
ATOM 803 C C . VAL A 1 101 ? -9.391 0.641 20.836 1.00 96.88 101 VAL A C 1
ATOM 805 O O . VAL A 1 101 ? -9.668 -0.233 20.018 1.00 96.88 101 VAL A O 1
ATOM 808 N N . ARG A 1 102 ? -10.318 1.228 21.595 1.00 97.38 102 ARG A N 1
ATOM 809 C CA . ARG A 1 102 ? -11.738 0.862 21.577 1.00 97.38 102 ARG A CA 1
ATOM 810 C C . ARG A 1 102 ? -12.587 2.039 21.140 1.00 97.38 102 ARG A C 1
ATOM 812 O O . ARG A 1 102 ? -12.421 3.134 21.672 1.00 97.38 102 ARG A O 1
ATOM 819 N N . PHE A 1 103 ? -13.496 1.808 20.204 1.00 96.81 103 PHE A N 1
ATOM 820 C CA . PHE A 1 103 ? -14.457 2.810 19.751 1.00 96.81 103 PHE A CA 1
ATOM 821 C C . PHE A 1 103 ? -15.712 2.143 19.186 1.00 96.81 103 PHE A C 1
ATOM 823 O O . PHE A 1 103 ? -15.700 0.964 18.841 1.00 96.81 103 PHE A O 1
ATOM 830 N N . VAL A 1 104 ? -16.809 2.897 19.116 1.00 97.00 104 VAL A N 1
ATOM 831 C CA . VAL A 1 104 ? -18.097 2.421 18.600 1.00 97.00 104 VAL A CA 1
ATOM 832 C C . VAL A 1 104 ? -18.377 3.086 17.261 1.00 97.00 104 VAL A C 1
ATOM 834 O O . VAL A 1 104 ? -18.209 4.297 17.126 1.00 97.00 104 VAL A O 1
ATOM 837 N N . VAL A 1 105 ? -18.819 2.297 16.284 1.00 96.31 105 VAL A N 1
ATOM 838 C CA . VAL A 1 105 ? -19.208 2.771 14.951 1.00 96.31 105 VAL A CA 1
ATOM 839 C C . VAL A 1 105 ? -20.598 2.259 14.572 1.00 96.31 105 VAL A C 1
ATOM 841 O O . VAL A 1 105 ? -21.019 1.207 15.064 1.00 96.31 105 VAL A O 1
ATOM 844 N N . PRO A 1 106 ? -21.325 2.964 13.689 1.00 95.75 106 PRO A N 1
AT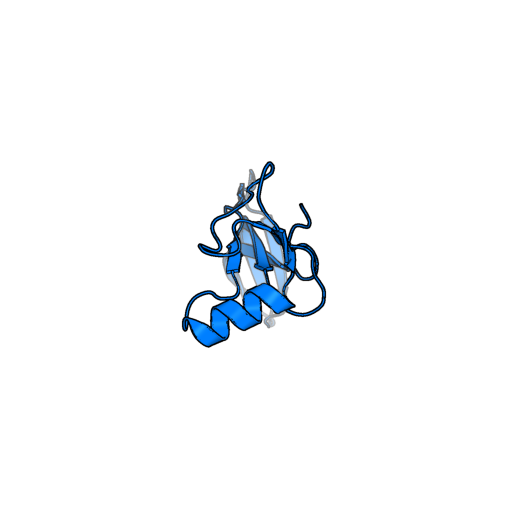OM 845 C CA . PRO A 1 106 ? -22.505 2.410 13.042 1.00 95.75 106 PRO A CA 1
ATOM 846 C C . PRO A 1 106 ? -22.153 1.161 12.233 1.00 95.75 106 PRO A C 1
ATOM 848 O O . PRO A 1 106 ? -21.066 1.058 11.662 1.00 95.75 106 PRO A O 1
ATOM 851 N N . LYS A 1 107 ? -23.094 0.225 12.161 1.00 90.12 107 LYS A N 1
ATOM 852 C CA . LYS A 1 107 ? -23.028 -0.900 11.233 1.00 90.12 107 LYS A CA 1
ATOM 853 C C . LYS A 1 107 ? -22.961 -0.358 9.787 1.00 90.12 107 LYS A C 1
ATOM 855 O O . LYS A 1 107 ? -23.769 0.521 9.478 1.00 90.12 107 LYS A O 1
ATOM 860 N N . PRO A 1 108 ? -22.024 -0.843 8.948 1.00 80.75 108 PRO A N 1
ATOM 861 C CA . PRO A 1 108 ? -21.901 -0.429 7.550 1.00 80.75 108 PRO A CA 1
ATOM 862 C C . PRO A 1 108 ? -23.101 -0.848 6.693 1.00 80.75 108 PRO A C 1
ATOM 864 O O . PRO A 1 108 ? -23.789 -1.835 7.059 1.00 80.75 108 PRO A O 1
#

Foldseek 3Di:
DDDQPPDKDKDKDWDWDWADPDPQKIKIWTFKIKIKIKGKQDLDDWDWPEFADLVPRDDHDPPDGHTDGSVSVVVVCVVPVDDDIDIDMDPIDMDGDPGTDIDMDGND

Sequence (108 aa):
MSGAFGNFAFYAHPRATIIPIGGNLWEVILIDVGIDIFDVFEFNGDQWLGNWNPETMEGPNMLSGCKMGNEKYNIWRSRHGRGGDFPVYSDLKMHTFPKPVRFVVPKP

pLDDT: mean 83.64, std 12.95, range [35.47, 97.75]

Mean predicted aligned error: 9.54 Å

Solvent-accessible surface area (backbone atoms only — not comparable to full-atom values): 6497 Å² total; per-residue (Å²): 134,84,72,73,69,85,74,57,45,82,46,78,50,72,46,63,52,79,42,81,72,57,95,63,30,27,39,38,40,37,44,34,37,33,39,31,42,40,29,66,40,65,71,66,69,96,44,79,78,46,29,23,34,86,88,77,68,46,68,80,28,92,88,79,29,44,89,36,30,24,65,60,51,48,55,50,26,70,76,66,78,45,87,77,64,44,80,45,71,52,75,74,45,75,47,71,51,99,59,68,48,74,50,76,43,70,62,131